Protein AF-A0A8U0S088-F1 (afdb_monomer_lite)

pLDDT: mean 71.92, std 20.18, range [40.28, 97.88]

Radius of gyration: 32.75 Å; chains: 1; bounding box: 121×55×63 Å

Secondary structure (DSSP, 8-state):
------PPP---------PPPP---PPPPPP--PPPP--PPPPPP----------------------PPPEEEEEEEESSSGGG-EEEEPPTT--EEEEEEEEETTTEEEEEEEEESS---EEEEETTEEEEEEEE-STTTT--SSTT----TTTHHHHHHHHHHHHT-----

Foldseek 3Di:
DDDDDDDDDDDPPPDDPPDPDDPPPDDPPDPPPDDDDDDDDDDDDDDPDPDDDDDDDDDDPPPPPPVFAAKEFFDWFDQDLVVRRHIDGDDPLFQKKKWKWKQFQNPGITIGIDTHNDADWDWDDDPGIIMTMDMDGHHHPPRDDDPPPPPCPVVVVVVVVVVVVVVPDDPDD

Sequence (173 aa):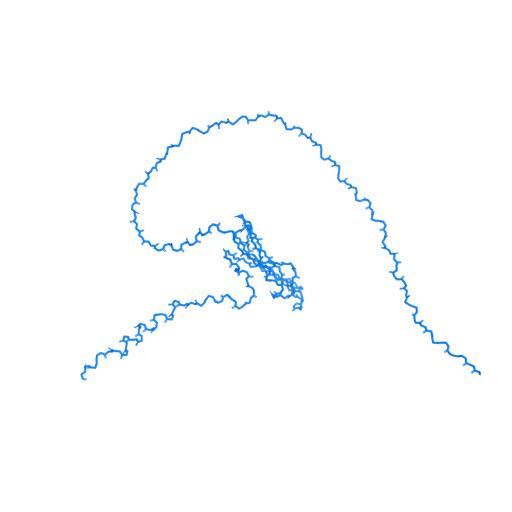
MSWASSSRPAFPDLSSEHGPASPVSAPPPRPHTGAPSGCAVPQPADLHLKARPEAAEPLTQILEASGSALRCYSCKAQASNHDCQHVQNCTSSETYCWTERIRVVDIVTRISKGCMSHCVDDAQNYYVGKKNITCCSTDLCNASGAHALRPAAVTLALLTTLGGLLLWGPSRL

Structure (mmCIF, N/CA/C/O backbone):
data_AF-A0A8U0S088-F1
#
_entry.id   AF-A0A8U0S088-F1
#
loop_
_atom_site.group_PDB
_atom_site.id
_atom_site.type_symbol
_atom_site.label_atom_id
_atom_site.label_alt_id
_atom_site.label_comp_id
_atom_site.label_asym_id
_atom_site.label_entity_id
_atom_site.label_seq_id
_atom_site.pdbx_PDB_ins_code
_atom_site.Cartn_x
_atom_site.Cartn_y
_atom_site.Cartn_z
_atom_site.occupancy
_atom_site.B_iso_or_equiv
_atom_site.auth_seq_id
_atom_site.auth_comp_id
_atom_site.auth_asym_id
_atom_site.auth_atom_id
_atom_site.pdbx_PDB_model_num
ATOM 1 N N . MET A 1 1 ? 67.910 -26.780 -18.275 1.00 40.28 1 MET A N 1
ATOM 2 C CA . MET A 1 1 ? 67.814 -25.379 -18.729 1.00 40.28 1 MET A CA 1
ATOM 3 C C . MET A 1 1 ? 66.371 -24.937 -18.544 1.00 40.28 1 MET A C 1
ATOM 5 O O . MET A 1 1 ? 65.491 -25.737 -18.820 1.00 40.28 1 MET A O 1
ATOM 9 N N . SER A 1 2 ? 66.178 -23.705 -18.078 1.00 43.75 2 SER A N 1
ATOM 10 C CA . SER A 1 2 ? 64.932 -22.921 -18.054 1.00 43.75 2 SER A CA 1
ATOM 11 C C . SER A 1 2 ? 63.786 -23.331 -17.122 1.00 43.75 2 SER A C 1
ATOM 13 O O . SER A 1 2 ? 63.014 -24.251 -17.368 1.00 43.75 2 SER A O 1
ATOM 15 N N . TRP A 1 3 ? 63.675 -22.524 -16.065 1.00 42.97 3 TRP A N 1
ATOM 16 C CA . TRP A 1 3 ? 62.498 -22.292 -15.239 1.00 42.97 3 TRP A CA 1
ATOM 17 C C . TRP A 1 3 ? 61.342 -21.697 -16.053 1.00 42.97 3 TRP A C 1
ATOM 19 O O . TRP A 1 3 ? 61.571 -20.903 -16.964 1.00 42.97 3 TRP A O 1
ATOM 29 N N . ALA A 1 4 ? 60.111 -21.964 -15.626 1.00 48.72 4 ALA A N 1
ATOM 30 C CA . ALA A 1 4 ? 58.990 -21.059 -15.850 1.00 48.72 4 ALA A CA 1
ATOM 31 C C . ALA A 1 4 ? 58.146 -21.000 -14.570 1.00 48.72 4 ALA A C 1
ATOM 33 O O . ALA A 1 4 ? 57.309 -21.859 -14.303 1.00 48.72 4 ALA A O 1
ATOM 34 N N . SER A 1 5 ? 58.437 -19.990 -13.748 1.00 54.12 5 SER A N 1
ATOM 35 C CA . SER A 1 5 ? 57.616 -19.574 -12.614 1.00 54.12 5 SER A CA 1
ATOM 36 C C . SER A 1 5 ? 56.247 -19.129 -13.121 1.00 54.12 5 SER A C 1
ATOM 38 O O . SER A 1 5 ? 56.148 -18.163 -13.874 1.00 54.12 5 SER A O 1
ATOM 40 N N . SER A 1 6 ? 55.185 -19.814 -12.700 1.00 54.59 6 SER A N 1
ATOM 41 C CA . SER A 1 6 ? 53.817 -19.361 -12.944 1.00 54.59 6 SER A CA 1
ATOM 42 C C . SER A 1 6 ? 53.477 -18.258 -11.943 1.00 54.59 6 SER A C 1
ATOM 44 O O . SER A 1 6 ? 53.187 -18.521 -10.775 1.00 54.59 6 SER A O 1
ATOM 46 N N . SER A 1 7 ? 53.548 -17.014 -12.402 1.00 59.56 7 SER A N 1
ATOM 47 C CA . SER A 1 7 ? 53.169 -15.817 -11.654 1.00 59.56 7 SER A CA 1
ATOM 48 C C . SER A 1 7 ? 51.684 -15.867 -11.286 1.00 59.56 7 SER A C 1
ATOM 50 O O . SER A 1 7 ? 50.821 -15.912 -12.161 1.00 59.56 7 SER A O 1
ATOM 52 N N . ARG A 1 8 ? 51.369 -15.863 -9.987 1.00 60.66 8 ARG A N 1
ATOM 53 C CA . ARG A 1 8 ? 50.004 -15.606 -9.504 1.00 60.66 8 ARG A CA 1
ATOM 54 C C . ARG A 1 8 ? 49.665 -14.132 -9.770 1.00 60.66 8 ARG A C 1
ATOM 56 O O . ARG A 1 8 ? 50.531 -13.290 -9.533 1.00 60.66 8 ARG A O 1
ATOM 63 N N . PRO A 1 9 ? 48.447 -13.786 -10.215 1.00 47.56 9 PRO A N 1
ATOM 64 C CA . PRO A 1 9 ? 48.027 -12.394 -10.240 1.00 47.56 9 PRO A CA 1
ATOM 65 C C . PRO A 1 9 ? 47.915 -11.886 -8.798 1.00 47.56 9 PRO A C 1
ATOM 67 O O . PRO A 1 9 ? 47.217 -12.472 -7.969 1.00 47.56 9 PRO A O 1
ATOM 70 N N . ALA A 1 10 ? 48.646 -10.815 -8.497 1.00 55.53 10 ALA A N 1
ATOM 71 C CA . ALA A 1 10 ? 48.488 -10.063 -7.265 1.00 55.53 10 ALA A CA 1
ATOM 72 C C . ALA A 1 10 ? 47.150 -9.315 -7.334 1.00 55.53 10 ALA A C 1
ATOM 74 O O . ALA A 1 10 ? 46.978 -8.412 -8.153 1.00 55.53 10 ALA A O 1
ATOM 75 N N . PHE A 1 11 ? 46.192 -9.715 -6.503 1.00 49.25 11 PHE A N 1
ATOM 76 C CA . PHE A 1 11 ? 45.038 -8.878 -6.201 1.00 49.25 11 PHE A CA 1
ATOM 77 C C . PHE A 1 11 ? 45.528 -7.717 -5.326 1.00 49.25 11 PHE A C 1
ATOM 79 O O . PHE A 1 11 ? 46.246 -7.978 -4.359 1.00 49.25 11 PHE A O 1
ATOM 86 N N . PRO A 1 12 ? 45.194 -6.453 -5.632 1.00 49.81 12 PRO A N 1
ATOM 87 C CA . PRO A 1 12 ? 45.422 -5.383 -4.680 1.00 49.81 12 PRO A CA 1
ATOM 88 C C . PRO A 1 12 ? 44.531 -5.629 -3.459 1.00 49.81 12 PRO A C 1
ATOM 90 O O . PRO A 1 12 ? 43.316 -5.790 -3.576 1.00 49.81 12 PRO A O 1
ATOM 93 N N . ASP A 1 13 ? 45.173 -5.697 -2.298 1.00 50.25 13 ASP A N 1
ATOM 94 C CA . ASP A 1 13 ? 44.552 -5.720 -0.980 1.00 50.25 13 ASP A CA 1
ATOM 95 C C . ASP A 1 13 ? 43.689 -4.456 -0.829 1.00 50.25 13 ASP A C 1
ATOM 97 O O . ASP A 1 13 ? 44.207 -3.360 -0.618 1.00 50.25 13 ASP A O 1
ATOM 101 N N . LEU A 1 14 ? 42.365 -4.574 -0.972 1.00 52.81 14 LEU A N 1
ATOM 102 C CA . LEU A 1 14 ? 41.434 -3.499 -0.614 1.00 52.81 14 LEU A CA 1
ATOM 103 C C . LEU A 1 14 ? 41.115 -3.605 0.881 1.00 52.81 14 LEU A C 1
ATOM 105 O O . LEU A 1 14 ? 39.974 -3.806 1.293 1.00 52.81 14 LEU A O 1
ATOM 109 N N . SER A 1 15 ? 42.167 -3.513 1.686 1.00 48.75 15 SER A N 1
ATOM 110 C CA . SER A 1 15 ? 42.076 -3.353 3.127 1.00 48.75 15 SER A CA 1
ATOM 111 C C . SER A 1 15 ? 42.232 -1.872 3.459 1.00 48.75 15 SER A C 1
ATOM 113 O O . SER A 1 15 ? 43.238 -1.256 3.126 1.00 48.75 15 SER A O 1
ATOM 115 N N . SER A 1 16 ? 41.254 -1.348 4.201 1.00 53.34 16 SER A N 1
ATOM 116 C CA . SER A 1 16 ? 41.374 -0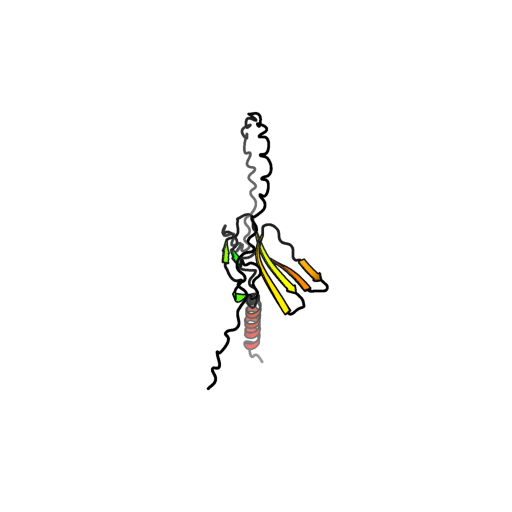.152 5.040 1.00 53.34 16 SER A CA 1
ATOM 117 C C . SER A 1 16 ? 41.259 1.224 4.370 1.00 53.34 16 SER A C 1
ATOM 119 O O . SER A 1 16 ? 42.236 1.947 4.261 1.00 53.34 16 SER A O 1
ATOM 121 N N . GLU A 1 17 ? 40.021 1.650 4.105 1.00 49.53 17 GLU A N 1
ATOM 122 C CA . GLU A 1 17 ? 39.617 3.061 4.253 1.00 49.53 17 GLU A CA 1
ATOM 123 C C . GLU A 1 17 ? 38.334 3.127 5.106 1.00 49.53 17 GLU A C 1
ATOM 125 O O . GLU A 1 17 ? 37.285 3.610 4.689 1.00 49.53 17 GLU A O 1
ATOM 130 N N . HIS A 1 18 ? 38.393 2.588 6.329 1.00 53.72 18 HIS A N 1
ATOM 131 C CA . HIS A 1 18 ? 37.527 3.075 7.406 1.00 53.72 18 HIS A CA 1
ATOM 132 C C . HIS A 1 18 ? 38.247 4.266 8.037 1.00 53.72 18 HIS A C 1
ATOM 134 O O . HIS A 1 18 ? 38.957 4.126 9.032 1.00 53.72 18 HIS A O 1
ATOM 140 N N . GLY A 1 19 ? 38.097 5.439 7.420 1.00 54.75 19 GLY A N 1
ATOM 141 C CA . GLY A 1 19 ? 38.454 6.691 8.076 1.00 54.75 19 GLY A CA 1
ATOM 142 C C . GLY A 1 19 ? 37.707 6.805 9.413 1.00 54.75 19 GLY A C 1
ATOM 143 O O . GLY A 1 19 ? 36.593 6.281 9.538 1.00 54.75 19 GLY A O 1
ATOM 144 N N . PRO A 1 20 ? 38.288 7.450 10.438 1.00 59.69 20 PRO A N 1
ATOM 145 C CA . PRO A 1 20 ? 37.581 7.661 11.689 1.00 59.69 20 PRO A CA 1
ATOM 146 C C . PRO A 1 20 ? 36.303 8.446 11.389 1.00 59.69 20 PRO A C 1
ATOM 148 O O . PRO A 1 20 ? 36.349 9.509 10.766 1.00 59.69 20 PRO A O 1
ATOM 151 N N . ALA A 1 21 ? 35.158 7.910 11.816 1.00 57.47 21 ALA A N 1
ATOM 152 C CA . ALA A 1 21 ? 33.913 8.656 11.816 1.00 57.47 21 ALA A CA 1
ATOM 153 C C . ALA A 1 21 ? 34.178 9.993 12.516 1.00 57.47 21 ALA A C 1
ATOM 155 O O . ALA A 1 21 ? 34.611 10.018 13.671 1.00 57.47 21 ALA A O 1
ATOM 156 N N . SER A 1 22 ? 33.972 11.105 11.805 1.00 61.94 22 SER A N 1
ATOM 157 C CA . SER A 1 22 ? 33.979 12.418 12.440 1.00 61.94 22 SER A CA 1
ATOM 158 C C . SER A 1 22 ? 33.037 12.368 13.643 1.00 61.94 22 SER A C 1
ATOM 160 O O . SER A 1 22 ? 31.949 11.794 13.521 1.00 61.94 22 SER A O 1
ATOM 162 N N . PRO A 1 23 ? 33.411 12.935 14.802 1.00 58.47 23 PRO A N 1
ATOM 163 C CA . PRO A 1 23 ? 32.483 13.020 15.910 1.00 58.47 23 PRO A CA 1
ATOM 164 C C . PRO A 1 23 ? 31.312 13.878 15.438 1.00 58.47 23 PRO A C 1
ATOM 166 O O . PRO A 1 23 ? 31.448 15.081 15.220 1.00 58.47 23 PRO A O 1
ATOM 169 N N . VAL A 1 24 ? 30.160 13.245 15.224 1.00 62.59 24 VAL A N 1
ATOM 170 C CA . VAL A 1 24 ? 28.896 13.962 15.118 1.00 62.59 24 VAL A CA 1
ATOM 171 C C . VAL A 1 24 ? 28.727 14.634 16.470 1.00 62.59 24 VAL A C 1
ATOM 173 O O . VAL A 1 24 ? 28.452 13.965 17.466 1.00 62.59 24 VAL A O 1
ATOM 176 N N . SER A 1 25 ? 28.982 15.941 16.523 1.00 62.41 25 SER A N 1
ATOM 177 C CA . SER A 1 25 ? 28.702 16.754 17.698 1.00 62.41 25 SER A CA 1
ATOM 178 C C . SER A 1 25 ? 27.269 16.473 18.125 1.00 62.41 25 SER A C 1
ATOM 180 O O . SER A 1 25 ? 26.327 16.738 17.374 1.00 62.41 25 SER A O 1
ATOM 182 N N . ALA A 1 26 ? 27.106 15.888 19.311 1.00 65.12 26 ALA A N 1
ATOM 183 C CA . ALA A 1 26 ? 25.793 15.720 19.900 1.00 65.12 26 ALA A CA 1
ATOM 184 C C . ALA A 1 26 ? 25.124 17.105 19.981 1.00 65.12 26 ALA A C 1
ATOM 186 O O . ALA A 1 26 ? 25.790 18.078 20.355 1.00 65.12 26 ALA A O 1
ATOM 187 N N . PRO A 1 27 ? 23.834 17.235 19.625 1.00 70.44 27 PRO A N 1
ATOM 188 C CA . PRO A 1 27 ? 23.117 18.474 19.878 1.00 70.44 27 PRO A CA 1
ATOM 189 C C . PRO A 1 27 ? 23.178 18.786 21.385 1.00 70.44 27 PRO A C 1
ATOM 191 O O . PRO A 1 27 ? 23.113 17.855 22.196 1.00 70.44 27 PRO A O 1
ATOM 194 N N . PRO A 1 28 ? 23.318 20.065 21.783 1.00 72.19 28 PRO A N 1
ATOM 195 C CA . PRO A 1 28 ? 23.368 20.430 23.192 1.00 72.19 28 PRO A CA 1
ATOM 196 C C . PRO A 1 28 ? 22.107 19.931 23.916 1.00 72.19 28 PRO A C 1
ATOM 198 O O . PRO A 1 28 ? 21.022 19.922 23.317 1.00 72.19 28 PRO A O 1
ATOM 201 N N . PRO A 1 29 ? 22.210 19.524 25.195 1.00 68.31 29 PRO A N 1
ATOM 202 C CA . PRO A 1 29 ? 21.037 19.168 25.974 1.00 68.31 29 PRO A CA 1
ATOM 203 C C . PRO A 1 29 ? 20.084 20.365 26.007 1.00 68.31 29 PRO A C 1
ATOM 205 O O . PRO A 1 29 ? 20.483 21.497 26.289 1.00 68.31 29 PRO A O 1
ATOM 208 N N . ARG A 1 30 ? 18.814 20.111 25.677 1.00 66.88 30 ARG A N 1
ATOM 209 C CA . ARG A 1 30 ? 17.755 21.114 25.792 1.00 66.88 30 ARG A CA 1
ATOM 210 C C . ARG A 1 30 ? 17.719 21.619 27.241 1.00 66.88 30 ARG A C 1
ATOM 212 O O . ARG A 1 30 ? 17.709 20.785 28.147 1.00 66.88 30 ARG A O 1
ATOM 219 N N . PRO A 1 31 ? 17.668 22.939 27.482 1.00 63.47 31 PRO A N 1
ATOM 220 C CA . PRO A 1 31 ? 17.445 23.441 28.826 1.00 63.47 31 PRO A CA 1
ATOM 221 C C . PRO A 1 31 ? 16.100 22.913 29.334 1.00 63.47 31 PRO A C 1
ATOM 223 O O . PRO A 1 31 ? 15.065 23.091 28.692 1.00 63.47 31 PRO A O 1
ATOM 226 N N . HIS A 1 32 ? 16.133 22.233 30.480 1.00 58.12 32 HIS A N 1
ATOM 227 C CA . HIS A 1 32 ? 14.940 21.851 31.221 1.00 58.12 32 HIS A CA 1
ATOM 228 C C . HIS A 1 32 ? 14.350 23.115 31.846 1.00 58.12 32 HIS A C 1
ATOM 230 O O . HIS A 1 32 ? 14.689 23.494 32.965 1.00 58.12 32 HIS A O 1
ATOM 236 N N . THR A 1 33 ? 13.482 23.801 31.110 1.00 59.09 33 THR A N 1
ATOM 237 C CA . THR A 1 33 ? 12.561 24.764 31.706 1.00 59.09 33 THR A CA 1
ATOM 238 C C . THR A 1 33 ? 11.582 23.984 32.575 1.00 59.09 33 THR A C 1
ATOM 240 O O . THR A 1 33 ? 10.756 23.217 32.081 1.00 59.09 33 THR A O 1
ATOM 243 N N . GLY A 1 34 ? 11.735 24.137 33.891 1.00 50.72 34 GLY A N 1
ATOM 244 C CA . GLY A 1 34 ? 10.824 23.583 34.881 1.00 50.72 34 GLY A CA 1
ATOM 245 C C . GLY A 1 34 ? 9.392 24.032 34.604 1.00 50.72 34 GLY A C 1
ATOM 246 O O . GLY A 1 34 ? 9.122 25.221 34.438 1.00 50.72 34 GLY A O 1
ATOM 247 N N . ALA A 1 35 ? 8.480 23.065 34.537 1.00 54.97 35 ALA A N 1
ATOM 248 C CA . ALA A 1 35 ? 7.054 23.332 34.520 1.00 54.97 35 ALA A CA 1
ATOM 249 C C . ALA A 1 35 ? 6.608 23.732 35.940 1.00 54.97 35 ALA A C 1
ATOM 251 O O . ALA A 1 35 ? 6.950 23.026 36.894 1.00 54.97 35 ALA A O 1
ATOM 252 N N . PRO A 1 36 ? 5.862 24.835 36.113 1.00 60.06 36 PRO A N 1
ATOM 253 C CA . PRO A 1 36 ? 5.258 25.155 37.393 1.00 60.06 36 PRO A CA 1
ATOM 254 C C . PRO A 1 36 ? 4.155 24.146 37.729 1.00 60.06 36 PRO A C 1
ATOM 256 O O . PRO A 1 36 ? 3.316 23.789 36.901 1.00 60.06 36 PRO A O 1
ATOM 259 N N . SER A 1 37 ? 4.189 23.691 38.976 1.00 58.53 37 SER A N 1
ATOM 260 C CA . SER A 1 37 ? 3.199 22.836 39.612 1.00 58.53 37 SER A CA 1
ATOM 261 C C . SER A 1 37 ? 1.789 23.429 39.546 1.00 58.53 37 SER A C 1
ATOM 263 O O . SER A 1 37 ? 1.574 24.570 39.942 1.00 58.53 37 SER A O 1
ATOM 265 N N . GLY A 1 38 ? 0.820 22.588 39.179 1.00 53.09 38 GLY A N 1
ATOM 266 C CA . GLY A 1 38 ? -0.553 22.692 39.671 1.00 53.09 38 GLY A CA 1
ATOM 267 C C . GLY A 1 38 ? -1.557 23.390 38.754 1.00 53.09 38 GLY A C 1
ATOM 268 O O . GLY A 1 38 ? -1.798 24.587 38.865 1.00 53.09 38 GLY A O 1
ATOM 269 N N . CYS A 1 39 ? -2.290 22.598 37.974 1.00 49.09 39 CYS A N 1
ATOM 270 C CA . CYS A 1 39 ? -3.709 22.866 37.755 1.00 49.09 39 CYS A CA 1
ATOM 271 C C . CYS A 1 39 ? -4.482 21.698 38.365 1.00 49.09 39 CYS A C 1
ATOM 273 O O . CYS A 1 39 ? -4.429 20.571 37.875 1.00 49.09 39 CYS A O 1
ATOM 275 N N . ALA A 1 40 ? -5.118 21.970 39.502 1.00 53.59 40 ALA A N 1
ATOM 276 C CA . ALA A 1 40 ? -6.019 21.050 40.166 1.00 53.59 40 ALA A CA 1
ATOM 277 C C . ALA A 1 40 ? -7.232 20.757 39.270 1.00 53.59 40 ALA A C 1
ATOM 279 O O . ALA A 1 40 ? -7.753 21.640 38.590 1.00 53.59 40 ALA A O 1
ATOM 280 N N . VAL A 1 41 ? -7.651 19.496 39.296 1.00 52.16 41 VAL A N 1
ATOM 281 C CA . VAL A 1 41 ? -8.795 18.921 38.584 1.00 52.16 41 VAL A CA 1
ATOM 282 C C . VAL A 1 41 ? -10.107 19.382 39.232 1.00 52.16 41 VAL A C 1
ATOM 284 O O . VAL A 1 41 ? -10.293 19.134 40.424 1.00 52.16 41 VAL A O 1
ATOM 287 N N . PRO A 1 42 ? -11.059 19.963 38.483 1.00 58.53 42 PRO A N 1
ATOM 288 C CA . PRO A 1 42 ? -12.459 19.995 38.893 1.00 58.53 42 PRO A CA 1
ATOM 289 C C . PRO A 1 42 ? -13.135 18.651 38.576 1.00 58.53 42 PRO A C 1
ATOM 291 O O . PRO A 1 42 ? -13.045 18.147 37.456 1.00 58.53 42 PRO A O 1
ATOM 294 N N . GLN A 1 43 ? -13.803 18.065 39.573 1.00 51.97 43 GLN A N 1
ATOM 295 C CA . GLN A 1 43 ? -14.628 16.858 39.438 1.00 51.97 43 GLN A CA 1
ATOM 296 C C . GLN A 1 43 ? -15.815 17.071 38.474 1.00 51.97 43 GLN A C 1
ATOM 298 O O . GLN A 1 43 ? -16.392 18.160 38.456 1.00 51.97 43 GLN A O 1
ATOM 303 N N . PRO A 1 44 ? -16.236 16.034 37.724 1.00 52.81 44 PRO A N 1
ATOM 304 C CA . PRO A 1 44 ? -17.448 16.085 36.916 1.00 52.81 44 PRO A CA 1
ATOM 305 C C . PRO A 1 44 ? -18.690 15.973 37.811 1.00 52.81 44 PRO A C 1
ATOM 307 O O . PRO A 1 44 ? -18.854 14.994 38.539 1.00 52.81 44 PRO A O 1
ATOM 310 N N . ALA A 1 45 ? -19.564 16.976 37.746 1.00 56.75 45 ALA A N 1
ATOM 311 C CA . ALA A 1 45 ? -20.895 16.918 38.331 1.00 56.75 45 ALA A CA 1
ATOM 312 C C . ALA A 1 45 ? -21.905 16.394 37.296 1.00 56.75 45 ALA A C 1
ATOM 314 O O . ALA A 1 45 ? -22.001 16.913 36.188 1.00 56.75 45 ALA A O 1
ATOM 315 N N . ASP A 1 46 ? -22.630 15.368 37.729 1.00 49.28 46 ASP A N 1
ATOM 316 C CA . ASP A 1 46 ? -23.954 14.910 37.312 1.00 49.28 46 ASP A CA 1
ATOM 317 C C . ASP A 1 46 ? -24.245 14.555 35.842 1.00 49.28 46 ASP A C 1
ATOM 319 O O . ASP A 1 46 ? -24.526 15.364 34.958 1.00 49.28 46 ASP A O 1
ATOM 323 N N . LEU A 1 47 ? -24.295 13.241 35.653 1.00 45.94 47 LEU A N 1
ATOM 324 C CA . LEU A 1 47 ? -24.844 12.505 34.534 1.00 45.94 47 LEU A CA 1
ATOM 325 C C . LEU A 1 47 ? -26.385 12.631 34.538 1.00 45.94 47 LEU A C 1
ATOM 327 O O . LEU A 1 47 ? -27.050 11.913 35.280 1.00 45.94 47 LEU A O 1
ATOM 331 N N . HIS A 1 48 ? -26.988 13.466 33.683 1.00 51.31 48 HIS A N 1
ATOM 332 C CA . HIS A 1 48 ? -28.425 13.337 33.393 1.00 51.31 48 HIS A CA 1
ATOM 333 C C . HIS A 1 48 ? -28.644 12.555 32.097 1.00 51.31 48 HIS A C 1
ATOM 335 O O . HIS A 1 48 ? -28.680 13.088 30.987 1.00 51.31 48 HIS A O 1
ATOM 341 N N . LEU A 1 49 ? -28.767 11.243 32.276 1.00 45.88 49 LEU A N 1
ATOM 342 C CA . LEU A 1 49 ? -29.119 10.260 31.265 1.00 45.88 49 LEU A CA 1
ATOM 343 C C . LEU A 1 49 ? -30.552 10.521 30.764 1.00 45.88 49 LEU A C 1
ATOM 345 O O . LEU A 1 49 ? -31.528 10.123 31.399 1.00 45.88 49 LEU A O 1
ATOM 349 N N . LYS A 1 50 ? -30.707 11.181 29.610 1.00 51.41 50 LYS A N 1
ATOM 350 C CA . LYS A 1 50 ? -31.996 11.220 28.905 1.00 51.41 50 LYS A CA 1
ATOM 351 C C . LYS A 1 50 ? -32.166 9.902 28.143 1.00 51.41 50 LYS A C 1
ATOM 353 O O . LYS A 1 50 ? -31.692 9.759 27.020 1.00 51.41 50 LYS A O 1
ATOM 358 N N . ALA A 1 51 ? -32.830 8.932 28.767 1.00 43.94 51 ALA A N 1
ATOM 359 C CA . ALA A 1 51 ? -33.319 7.742 28.080 1.00 43.94 51 ALA A CA 1
ATOM 360 C C . ALA A 1 51 ? -34.341 8.153 27.004 1.00 43.94 51 ALA A C 1
ATOM 362 O O . ALA A 1 51 ? -35.297 8.876 27.294 1.00 43.94 51 ALA A O 1
ATOM 363 N N . ARG A 1 52 ? -34.140 7.699 25.764 1.00 44.69 52 ARG A N 1
ATOM 364 C CA . ARG A 1 52 ? -35.130 7.777 24.685 1.00 44.69 52 ARG A CA 1
ATOM 365 C C . ARG A 1 52 ? -35.631 6.354 24.425 1.00 44.69 52 ARG A C 1
ATOM 367 O O . ARG A 1 52 ? -34.817 5.527 24.021 1.00 44.69 52 ARG A O 1
ATOM 374 N N . PRO A 1 53 ? -36.910 6.036 24.671 1.00 56.31 53 PRO A N 1
ATOM 375 C CA . PRO A 1 53 ? -37.497 4.816 24.155 1.00 56.31 53 PRO A CA 1
ATOM 376 C C . PRO A 1 53 ? -38.013 5.119 22.749 1.00 56.31 53 PRO A C 1
ATOM 378 O O . PRO A 1 53 ? -38.812 6.032 22.588 1.00 56.31 53 PRO A O 1
ATOM 381 N N . GLU A 1 54 ? -37.561 4.391 21.735 1.00 43.06 54 GLU A N 1
ATOM 382 C CA . GLU A 1 54 ? -38.390 4.168 20.550 1.00 43.06 54 GLU A CA 1
ATOM 383 C C . GLU A 1 54 ? -37.860 2.961 19.769 1.00 43.06 54 GLU A C 1
ATOM 385 O O . GLU A 1 54 ? -36.738 2.972 19.272 1.00 43.06 54 GLU A O 1
ATOM 390 N N . ALA A 1 55 ? -38.719 1.945 19.717 1.00 43.91 55 ALA A N 1
ATOM 391 C CA . ALA A 1 55 ? -38.880 0.951 18.664 1.00 43.91 55 ALA A CA 1
ATOM 392 C C . ALA A 1 55 ? -37.668 0.101 18.242 1.00 43.91 55 ALA A C 1
ATOM 394 O O . ALA A 1 55 ? -36.796 0.494 17.471 1.00 43.91 55 ALA A O 1
ATOM 395 N N . ALA A 1 56 ? -37.725 -1.161 18.668 1.00 56.78 56 ALA A N 1
ATOM 396 C CA . ALA A 1 56 ? -37.133 -2.263 17.937 1.00 56.78 56 ALA A CA 1
ATOM 397 C C . ALA A 1 56 ? -37.787 -2.386 16.550 1.00 56.78 56 ALA A C 1
ATOM 399 O O . ALA A 1 56 ? -38.993 -2.604 16.470 1.00 56.78 56 ALA A O 1
ATOM 400 N N . GLU A 1 57 ? -36.981 -2.353 15.490 1.00 53.31 57 GLU A N 1
ATOM 401 C CA . GLU A 1 57 ? -37.269 -3.058 14.240 1.00 53.31 57 GLU A CA 1
ATOM 402 C C . GLU A 1 57 ? -35.995 -3.775 13.753 1.00 53.31 57 GLU A C 1
ATOM 404 O O . GLU A 1 57 ? -34.892 -3.239 13.911 1.00 53.31 57 GLU A O 1
ATOM 409 N N . PRO A 1 58 ? -36.100 -5.011 13.228 1.00 59.28 58 PRO A N 1
ATOM 410 C CA . PRO A 1 58 ? -34.956 -5.882 13.016 1.00 59.28 58 PRO A CA 1
ATOM 411 C C . PRO A 1 58 ? -34.521 -5.848 11.551 1.00 59.28 58 PRO A C 1
ATOM 413 O O . PRO A 1 58 ? -35.252 -6.301 10.679 1.00 59.28 58 PRO A O 1
ATOM 416 N N . LEU A 1 59 ? -33.299 -5.402 11.266 1.00 50.28 59 LEU A N 1
ATOM 417 C CA . LEU A 1 59 ? -32.648 -5.692 9.988 1.00 50.28 59 LEU A CA 1
ATOM 418 C C . LEU A 1 59 ? -31.215 -6.134 10.259 1.00 50.28 59 LEU A C 1
ATOM 420 O O . LEU A 1 59 ? -30.318 -5.320 10.434 1.00 50.28 59 LEU A O 1
ATOM 424 N N . THR A 1 60 ? -31.054 -7.457 10.357 1.00 54.19 60 THR A N 1
ATOM 425 C CA . THR A 1 60 ? -29.830 -8.226 10.069 1.00 54.19 60 THR A CA 1
ATOM 426 C C . THR A 1 60 ? -28.531 -7.418 10.069 1.00 54.19 60 THR A C 1
ATOM 428 O O . THR A 1 60 ? -27.947 -7.144 9.021 1.00 54.19 60 THR A O 1
ATOM 431 N N . GLN A 1 61 ? -28.048 -7.077 11.260 1.00 51.47 61 GLN A N 1
ATOM 432 C CA . GLN A 1 61 ? -26.717 -6.527 11.437 1.00 51.47 61 GLN A CA 1
ATOM 433 C C . GLN A 1 61 ? -25.752 -7.698 11.669 1.00 51.47 61 GLN A C 1
ATOM 435 O O . GLN A 1 61 ? -25.464 -8.047 12.809 1.00 51.47 61 GLN A O 1
ATOM 440 N N . ILE A 1 62 ? -25.213 -8.301 10.604 1.00 58.38 62 ILE A N 1
ATOM 441 C CA . ILE A 1 62 ? -23.897 -8.950 10.733 1.00 58.38 62 ILE A CA 1
ATOM 442 C C . ILE A 1 62 ? -22.861 -7.833 10.595 1.00 58.38 62 ILE A C 1
ATOM 444 O O . ILE A 1 62 ? -22.165 -7.711 9.592 1.00 58.38 62 ILE A O 1
ATOM 448 N N . LEU A 1 63 ? -22.822 -6.944 11.587 1.00 55.25 63 LEU A N 1
ATOM 449 C CA . LEU A 1 63 ? -21.622 -6.169 11.845 1.00 55.25 63 LEU A CA 1
ATOM 450 C C . LEU A 1 63 ? -20.824 -7.040 12.799 1.00 55.25 63 LEU A C 1
ATOM 452 O O . LEU A 1 63 ? -21.024 -6.984 14.011 1.00 55.25 63 LEU A O 1
ATOM 456 N N . GLU A 1 64 ? -19.953 -7.879 12.248 1.00 52.75 64 GLU A N 1
ATOM 457 C CA . GLU A 1 64 ? -18.840 -8.397 13.033 1.00 52.75 64 GLU A CA 1
ATOM 458 C C . GLU A 1 64 ? -17.930 -7.213 13.369 1.00 52.75 64 GLU A C 1
ATOM 460 O O . GLU A 1 64 ? -16.910 -6.967 12.737 1.00 52.75 64 GLU A O 1
ATOM 465 N N . ALA A 1 65 ? -18.337 -6.425 14.360 1.00 54.91 65 ALA A N 1
ATOM 466 C CA . ALA A 1 65 ? -17.443 -5.554 15.092 1.00 54.91 65 ALA A CA 1
ATOM 467 C C . ALA A 1 65 ? -16.796 -6.399 16.191 1.00 54.91 65 ALA A C 1
ATOM 469 O O . ALA A 1 65 ? -16.980 -6.167 17.386 1.00 54.91 65 ALA A O 1
ATOM 470 N N . SER A 1 66 ? -16.055 -7.428 15.785 1.00 48.22 66 SER A N 1
ATOM 471 C CA . SER A 1 66 ? -15.057 -8.015 16.661 1.00 48.22 66 SER A CA 1
ATOM 472 C C . SER A 1 66 ? -14.022 -6.923 16.896 1.00 48.22 66 SER A C 1
ATOM 474 O O . SER A 1 66 ? -13.411 -6.438 15.948 1.00 48.22 66 SER A O 1
ATOM 476 N N . GLY A 1 67 ? -13.855 -6.497 18.151 1.00 58.59 67 GLY A N 1
ATOM 477 C CA . GLY A 1 67 ? -12.833 -5.537 18.591 1.00 58.59 67 GLY A CA 1
ATOM 478 C C . GLY A 1 67 ? -11.407 -6.088 18.471 1.00 58.59 67 GLY A C 1
ATOM 479 O O . GLY A 1 67 ? -10.605 -5.963 19.393 1.00 58.59 67 GLY A O 1
ATOM 480 N N . SER A 1 68 ? -11.110 -6.763 17.366 1.00 69.06 68 SER A N 1
ATOM 481 C CA . SER A 1 68 ? -9.800 -7.263 16.996 1.00 69.06 68 SER A CA 1
ATOM 482 C C . SER A 1 68 ? -9.075 -6.188 16.200 1.00 69.06 68 SER A C 1
ATOM 484 O O . SER A 1 68 ? -9.656 -5.518 15.350 1.00 69.06 68 SER A O 1
ATOM 486 N N . ALA A 1 69 ? -7.794 -6.001 16.507 1.00 85.31 69 ALA A N 1
ATOM 487 C CA . ALA A 1 69 ? -6.959 -5.088 15.751 1.00 85.31 69 ALA A CA 1
ATOM 488 C C . ALA A 1 69 ? -6.796 -5.599 14.311 1.00 85.31 69 ALA A C 1
ATOM 490 O O . ALA A 1 69 ? -6.537 -6.787 14.109 1.00 85.31 69 ALA A O 1
ATOM 491 N N . LEU A 1 70 ? -6.944 -4.695 13.337 1.00 95.19 70 LEU A N 1
ATOM 492 C CA . LEU A 1 70 ? -6.806 -4.979 11.909 1.00 95.19 70 LEU A CA 1
ATOM 493 C C . LEU A 1 70 ? -5.480 -5.699 11.629 1.00 95.19 70 LEU A C 1
ATOM 495 O O . LEU A 1 70 ? -4.431 -5.303 12.136 1.00 95.19 70 LEU A O 1
ATOM 499 N N . ARG A 1 71 ? -5.494 -6.740 10.801 1.00 96.75 71 ARG A N 1
ATOM 500 C CA . ARG A 1 71 ? -4.285 -7.424 10.329 1.00 96.75 71 ARG A CA 1
ATOM 501 C C . ARG A 1 71 ? -3.981 -7.033 8.898 1.00 96.75 71 ARG A C 1
ATOM 503 O O . ARG A 1 71 ? -4.851 -7.098 8.040 1.00 96.75 71 ARG A O 1
ATOM 510 N N . CYS A 1 72 ? -2.723 -6.738 8.602 1.00 96.81 72 CYS A N 1
ATOM 511 C CA . CYS A 1 72 ? -2.266 -6.414 7.251 1.00 96.81 72 CYS A CA 1
ATOM 512 C C . CYS A 1 72 ? -1.024 -7.225 6.889 1.00 96.81 72 CYS A C 1
ATOM 514 O O . CYS A 1 72 ? -0.279 -7.676 7.759 1.00 96.81 72 CYS A O 1
ATOM 516 N N . TYR A 1 73 ? -0.752 -7.377 5.595 1.00 97.25 73 TYR A N 1
ATOM 517 C CA . TYR A 1 73 ? 0.588 -7.749 5.155 1.00 97.25 73 TYR A CA 1
ATOM 518 C C . TYR A 1 73 ? 1.548 -6.567 5.307 1.00 97.25 73 TYR A C 1
ATOM 520 O O . TYR A 1 73 ? 1.161 -5.418 5.099 1.00 97.25 73 TYR A O 1
ATOM 528 N N . SER A 1 74 ? 2.803 -6.857 5.634 1.00 96.50 74 SER A N 1
ATOM 529 C CA . SER A 1 74 ? 3.857 -5.884 5.899 1.00 96.50 74 SER A CA 1
ATOM 530 C C . SER A 1 74 ? 5.161 -6.330 5.251 1.00 96.50 74 SER A C 1
ATOM 532 O O . SER A 1 74 ? 5.532 -7.500 5.310 1.00 96.50 74 SER A O 1
ATOM 534 N N . CYS A 1 75 ? 5.846 -5.418 4.572 1.00 97.12 75 CYS A N 1
ATOM 535 C CA . CYS A 1 75 ? 7.175 -5.650 4.012 1.00 97.12 75 CYS A CA 1
ATOM 536 C C . CYS A 1 75 ? 7.785 -4.313 3.573 1.00 97.12 75 CYS A C 1
ATOM 538 O O . CYS A 1 75 ? 7.069 -3.326 3.388 1.00 97.12 75 CYS A O 1
ATOM 540 N N . LYS A 1 76 ? 9.100 -4.282 3.345 1.00 96.62 76 LYS A N 1
ATOM 541 C CA . LYS A 1 76 ? 9.793 -3.099 2.821 1.00 96.62 76 LYS A CA 1
ATOM 542 C C . LYS A 1 76 ? 10.571 -3.452 1.565 1.00 96.62 76 LYS A C 1
ATOM 544 O O . LYS A 1 76 ? 11.422 -4.334 1.610 1.00 96.62 76 LYS A O 1
ATOM 549 N N . ALA A 1 77 ? 10.303 -2.728 0.480 1.00 94.50 77 ALA A N 1
ATOM 550 C CA . ALA A 1 77 ? 11.088 -2.745 -0.752 1.00 94.50 77 ALA A CA 1
ATOM 551 C C . ALA A 1 77 ? 11.388 -4.152 -1.319 1.00 94.50 77 ALA A C 1
ATOM 553 O O . ALA A 1 77 ? 12.470 -4.391 -1.855 1.00 94.50 77 ALA A O 1
ATOM 554 N N . GLN A 1 78 ? 10.426 -5.075 -1.247 1.00 96.00 78 GLN A N 1
ATOM 555 C CA . GLN A 1 78 ? 10.580 -6.422 -1.795 1.00 96.00 78 GLN A CA 1
ATOM 556 C C . GLN A 1 78 ? 10.357 -6.446 -3.308 1.00 96.00 78 GLN A C 1
ATOM 558 O O . GLN A 1 78 ? 9.542 -5.693 -3.845 1.00 96.00 78 GLN A O 1
ATOM 563 N N . ALA A 1 79 ? 11.083 -7.314 -4.013 1.00 91.69 79 ALA A N 1
ATOM 564 C CA . ALA A 1 79 ? 10.946 -7.464 -5.463 1.00 91.69 79 ALA A CA 1
ATOM 565 C C . ALA A 1 79 ? 9.733 -8.327 -5.858 1.00 91.69 79 ALA A C 1
ATOM 567 O O . ALA A 1 79 ? 9.138 -8.113 -6.916 1.00 91.69 79 ALA A O 1
ATOM 568 N N . SER A 1 80 ? 9.354 -9.281 -5.004 1.00 88.19 80 SER A N 1
ATOM 569 C CA . SER A 1 80 ? 8.266 -10.230 -5.242 1.00 88.19 80 SER A CA 1
ATOM 570 C C . SER A 1 80 ? 7.100 -10.013 -4.279 1.00 88.19 80 SER A C 1
ATOM 572 O O . SER A 1 80 ? 7.282 -9.634 -3.124 1.00 88.19 80 SER A O 1
ATOM 574 N N . ASN A 1 81 ? 5.881 -10.306 -4.746 1.00 89.25 81 ASN A N 1
ATOM 575 C CA . ASN A 1 81 ? 4.694 -10.327 -3.885 1.00 89.25 81 ASN A CA 1
ATOM 576 C C . ASN A 1 81 ? 4.736 -11.499 -2.903 1.00 89.25 81 ASN A C 1
ATOM 578 O O . ASN A 1 81 ? 4.163 -11.386 -1.828 1.00 89.25 81 ASN A O 1
ATOM 582 N N . HIS A 1 82 ? 5.390 -12.605 -3.269 1.00 88.44 82 HIS A N 1
ATOM 583 C CA . HIS A 1 82 ? 5.539 -13.777 -2.406 1.00 88.44 82 HIS A CA 1
ATOM 584 C C . HIS A 1 82 ? 6.299 -13.422 -1.123 1.00 88.44 82 HIS A C 1
ATOM 586 O O . HIS A 1 82 ? 5.830 -13.684 -0.021 1.00 88.44 82 HIS A O 1
ATOM 592 N N . ASP A 1 83 ? 7.401 -12.688 -1.270 1.00 90.38 83 ASP A N 1
ATOM 593 C CA . ASP A 1 83 ? 8.260 -12.273 -0.154 1.00 90.38 83 ASP A CA 1
ATOM 594 C C . ASP A 1 83 ? 7.676 -11.079 0.630 1.00 90.38 83 ASP A C 1
ATOM 596 O O . ASP A 1 83 ? 8.273 -10.583 1.585 1.00 90.38 83 ASP A O 1
ATOM 600 N N . CYS A 1 84 ? 6.489 -10.611 0.230 1.00 93.50 84 CYS A N 1
ATOM 601 C CA . CYS A 1 84 ? 5.761 -9.486 0.810 1.00 93.50 84 CYS A CA 1
ATOM 602 C C . CYS A 1 84 ? 4.388 -9.924 1.364 1.00 93.50 84 CYS A C 1
ATOM 604 O O . CYS A 1 84 ? 3.352 -9.290 1.118 1.00 93.50 84 CYS A O 1
ATOM 606 N N . GLN A 1 85 ? 4.391 -11.049 2.086 1.00 93.06 85 GLN A N 1
ATOM 607 C CA . GLN A 1 85 ? 3.223 -11.658 2.740 1.00 93.06 85 GLN A CA 1
ATOM 608 C C . GLN A 1 85 ? 3.426 -11.878 4.248 1.00 93.06 85 GLN A C 1
ATOM 610 O O . GLN A 1 85 ? 2.761 -12.712 4.859 1.00 93.06 85 GLN A O 1
ATOM 615 N N . HIS A 1 86 ? 4.321 -11.123 4.888 1.00 95.62 86 HIS A N 1
ATOM 616 C CA . HIS A 1 86 ? 4.454 -11.189 6.341 1.00 95.62 86 HIS A CA 1
ATOM 617 C C . HIS A 1 86 ? 3.245 -10.526 7.010 1.00 95.62 86 HIS A C 1
ATOM 619 O O . HIS A 1 86 ? 2.960 -9.361 6.752 1.00 95.62 86 HIS A O 1
ATOM 625 N N . VAL A 1 87 ? 2.511 -11.267 7.837 1.00 96.38 87 VAL A N 1
ATOM 626 C CA . VAL A 1 87 ? 1.320 -10.757 8.528 1.00 96.38 87 VAL A CA 1
ATOM 627 C C . VAL A 1 87 ? 1.728 -9.961 9.766 1.00 96.38 87 VAL A C 1
ATOM 629 O O . VAL A 1 87 ? 2.478 -10.457 10.601 1.00 96.38 87 VAL A O 1
ATOM 632 N N . GLN A 1 88 ? 1.173 -8.761 9.913 1.00 95.75 88 GLN A N 1
ATOM 633 C CA . GLN A 1 88 ? 1.347 -7.871 11.057 1.00 95.75 88 GLN A CA 1
ATOM 634 C C . GLN A 1 88 ? -0.023 -7.509 11.652 1.00 95.75 88 GLN A C 1
ATOM 636 O O . GLN A 1 88 ? -0.964 -7.228 10.911 1.00 95.75 88 GLN A O 1
ATOM 641 N N . ASN A 1 89 ? -0.127 -7.496 12.985 1.00 96.88 89 ASN A N 1
ATOM 642 C CA . ASN A 1 89 ? -1.262 -6.881 13.680 1.00 96.88 89 ASN A CA 1
ATOM 643 C C . ASN A 1 89 ? -1.028 -5.368 13.749 1.00 96.88 89 ASN A C 1
ATOM 645 O O . ASN A 1 89 ? 0.022 -4.935 14.233 1.00 96.88 89 ASN A O 1
ATOM 649 N N . CYS A 1 90 ? -1.980 -4.585 13.260 1.00 96.88 90 CYS A N 1
ATOM 650 C CA . CYS A 1 90 ? -1.950 -3.133 13.337 1.00 96.88 90 CYS A CA 1
ATOM 651 C C . CYS A 1 90 ? -2.281 -2.653 14.753 1.00 96.88 90 CYS A C 1
ATOM 653 O O . CYS A 1 90 ? -2.813 -3.392 15.584 1.00 96.88 90 CYS A O 1
ATOM 655 N N . THR A 1 91 ? -1.958 -1.401 15.048 1.00 95.38 91 THR A N 1
ATOM 656 C CA . THR A 1 91 ? -2.414 -0.739 16.276 1.00 95.38 91 THR A CA 1
ATOM 657 C C . THR A 1 91 ? -3.891 -0.349 16.176 1.00 95.38 91 THR A C 1
ATOM 659 O O . THR A 1 91 ? -4.461 -0.297 15.089 1.00 95.38 91 THR A O 1
ATOM 662 N N . SER A 1 92 ? -4.535 -0.033 17.304 1.00 92.25 92 SER A N 1
ATOM 663 C CA . SER A 1 92 ? -5.948 0.384 17.319 1.00 92.25 92 SER A CA 1
ATOM 664 C C . SER A 1 92 ? -6.220 1.691 16.563 1.00 92.25 92 SER A C 1
ATOM 666 O O . SER A 1 92 ? -7.354 1.937 16.161 1.00 92.25 92 SER A O 1
ATOM 668 N N . SER A 1 93 ? -5.199 2.531 16.368 1.00 94.31 93 SER A N 1
ATOM 669 C CA . SER A 1 93 ? -5.284 3.766 15.585 1.00 94.31 93 SER A CA 1
ATOM 670 C C . SER A 1 93 ? -5.010 3.558 14.092 1.00 94.31 93 SER A C 1
ATOM 672 O O . SER A 1 93 ? -5.335 4.431 13.288 1.00 94.31 93 SER A O 1
ATOM 674 N N . GLU A 1 94 ? -4.428 2.424 13.700 1.00 96.69 94 GLU A N 1
ATOM 675 C CA . GLU A 1 94 ? -4.132 2.079 12.311 1.00 96.69 94 GLU A CA 1
ATOM 676 C C . GLU A 1 94 ? -5.285 1.284 11.698 1.00 96.69 94 GLU A C 1
ATOM 678 O O . GLU A 1 94 ? -5.388 0.068 11.838 1.00 96.69 94 GLU A O 1
ATOM 683 N N . THR A 1 95 ? -6.164 1.997 11.000 1.00 95.94 95 THR A N 1
ATOM 684 C CA . THR A 1 95 ? -7.419 1.456 10.456 1.00 95.94 95 THR A CA 1
ATOM 685 C C . THR A 1 95 ? -7.340 1.091 8.972 1.00 95.94 95 THR A C 1
ATOM 687 O O . THR A 1 95 ? -8.333 0.645 8.394 1.00 95.94 95 THR A O 1
ATOM 690 N N . TYR A 1 96 ? -6.164 1.237 8.352 1.00 96.75 96 TYR A N 1
ATOM 691 C CA . TYR A 1 96 ? -5.935 0.927 6.943 1.00 96.75 96 TYR A CA 1
ATOM 692 C C . TYR A 1 96 ? -4.697 0.058 6.739 1.00 96.75 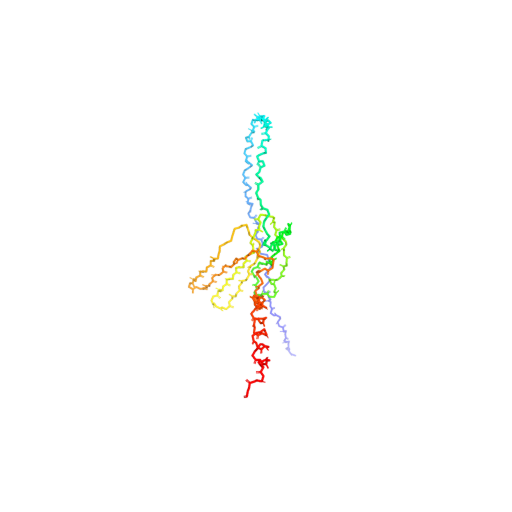96 TYR A C 1
ATOM 694 O O . TYR A 1 96 ? -3.644 0.284 7.336 1.00 96.75 96 TYR A O 1
ATOM 702 N N . CYS A 1 97 ? -4.800 -0.875 5.801 1.00 97.50 97 CYS A N 1
ATOM 703 C CA . CYS A 1 97 ? -3.660 -1.472 5.133 1.00 97.50 97 CYS A CA 1
ATOM 704 C C . CYS A 1 97 ? -3.286 -0.633 3.909 1.00 97.50 97 CYS A C 1
ATOM 706 O O . CYS A 1 97 ? -4.161 -0.200 3.155 1.00 97.50 97 CYS A O 1
ATOM 708 N N . TRP A 1 98 ? -1.989 -0.485 3.653 1.00 97.06 98 TRP A N 1
ATOM 709 C CA . TRP A 1 98 ? -1.482 0.138 2.432 1.00 97.06 98 TRP A CA 1
ATOM 710 C C . TRP A 1 98 ? -0.583 -0.812 1.641 1.00 97.06 98 TRP A C 1
ATOM 712 O O . TRP A 1 98 ? -0.011 -1.771 2.176 1.00 97.06 98 TRP A O 1
ATOM 722 N N . THR A 1 99 ? -0.469 -0.545 0.342 1.00 96.81 99 THR A N 1
ATOM 723 C CA . THR A 1 99 ? 0.529 -1.134 -0.558 1.00 96.81 99 THR A CA 1
ATOM 724 C C . THR A 1 99 ? 1.102 -0.047 -1.446 1.00 96.81 99 THR A C 1
ATOM 726 O O . THR A 1 99 ? 0.356 0.562 -2.204 1.00 96.81 99 THR A O 1
ATOM 729 N N . GLU A 1 100 ? 2.416 0.142 -1.418 1.00 95.88 100 GLU A N 1
ATOM 730 C CA . GLU A 1 100 ? 3.148 0.954 -2.389 1.00 95.88 100 GLU A CA 1
ATOM 731 C C . GLU A 1 100 ? 3.874 0.049 -3.376 1.00 95.88 100 GLU A C 1
ATOM 733 O O . GLU A 1 100 ? 4.530 -0.929 -3.007 1.00 95.88 100 GLU A O 1
ATOM 738 N N . ARG A 1 101 ? 3.792 0.408 -4.650 1.00 94.50 101 ARG A N 1
ATOM 739 C CA . ARG A 1 101 ? 4.540 -0.210 -5.731 1.00 94.50 101 ARG A CA 1
ATOM 740 C C . ARG A 1 101 ? 5.291 0.861 -6.498 1.00 94.50 101 ARG A C 1
ATOM 742 O O . ARG A 1 101 ? 4.674 1.711 -7.133 1.00 94.50 101 ARG A O 1
ATOM 749 N N . ILE A 1 102 ? 6.613 0.759 -6.503 1.00 94.31 102 ILE A N 1
ATOM 750 C CA . ILE A 1 102 ? 7.495 1.604 -7.305 1.00 94.31 102 ILE A CA 1
ATOM 751 C C . ILE A 1 102 ? 8.051 0.757 -8.444 1.00 94.31 102 ILE A C 1
ATOM 753 O O . ILE A 1 102 ? 8.616 -0.312 -8.212 1.00 94.31 102 ILE A O 1
ATOM 757 N N . ARG A 1 103 ? 7.885 1.221 -9.680 1.00 93.56 103 ARG A N 1
ATOM 758 C CA . ARG A 1 103 ? 8.515 0.663 -10.879 1.00 93.56 103 ARG A CA 1
ATOM 759 C C . ARG A 1 103 ? 9.535 1.659 -11.405 1.00 93.56 103 ARG A C 1
ATOM 761 O O . ARG A 1 103 ? 9.179 2.807 -11.631 1.00 93.56 103 ARG A O 1
ATOM 768 N N . VAL A 1 104 ? 10.772 1.231 -11.613 1.00 91.75 104 VAL A N 1
ATOM 769 C CA . VAL A 1 104 ? 11.864 2.052 -12.149 1.00 91.75 104 VAL A CA 1
ATOM 770 C C . VAL A 1 104 ? 12.275 1.483 -13.502 1.00 91.75 104 VAL A C 1
ATOM 772 O O . VAL A 1 104 ? 12.585 0.294 -13.602 1.00 91.75 104 VAL A O 1
ATOM 775 N N . VAL A 1 105 ? 12.232 2.333 -14.533 1.00 88.38 105 VAL A N 1
ATOM 776 C CA . VAL A 1 105 ? 12.572 2.028 -15.938 1.00 88.38 105 VAL A CA 1
ATOM 777 C C . VAL A 1 105 ? 11.848 0.767 -16.453 1.00 88.38 105 VAL A C 1
ATOM 779 O O . VAL A 1 105 ? 12.398 -0.024 -17.203 1.00 88.38 105 VAL A O 1
ATOM 782 N N . ASP A 1 106 ? 10.624 0.527 -15.969 1.00 76.50 106 ASP A N 1
ATOM 783 C CA . ASP A 1 106 ? 9.776 -0.653 -16.236 1.00 76.50 106 ASP A CA 1
ATOM 784 C C . ASP A 1 106 ? 10.393 -2.048 -15.956 1.00 76.50 106 ASP A C 1
ATOM 786 O O . ASP A 1 106 ? 9.700 -3.059 -16.068 1.00 76.50 106 ASP A O 1
ATOM 790 N N . ILE A 1 107 ? 11.641 -2.123 -15.487 1.00 83.44 107 ILE A N 1
ATOM 791 C CA . ILE A 1 107 ? 12.370 -3.372 -15.209 1.00 83.44 107 ILE A CA 1
ATOM 792 C C . ILE A 1 107 ? 12.439 -3.712 -13.720 1.00 83.44 107 ILE A C 1
ATOM 794 O O . ILE A 1 107 ? 12.357 -4.878 -13.334 1.00 83.44 107 ILE A O 1
ATOM 798 N N . VAL A 1 108 ? 12.569 -2.708 -12.853 1.00 90.12 108 VAL A N 1
ATOM 799 C CA . VAL A 1 108 ? 12.748 -2.916 -11.414 1.00 90.12 108 VAL A CA 1
ATOM 800 C C . VAL A 1 108 ? 11.451 -2.577 -10.708 1.00 90.12 108 VAL A C 1
ATOM 802 O O . VAL A 1 108 ? 10.996 -1.442 -10.768 1.00 90.12 108 VAL A O 1
ATOM 805 N N . THR A 1 109 ? 10.860 -3.547 -10.010 1.00 92.75 109 THR A N 1
ATOM 806 C CA . THR A 1 109 ? 9.708 -3.307 -9.132 1.00 92.75 109 THR A CA 1
ATOM 807 C C . THR A 1 109 ? 10.124 -3.437 -7.669 1.00 92.75 109 THR A C 1
ATOM 809 O O . THR A 1 109 ? 10.912 -4.313 -7.304 1.00 92.75 109 THR A O 1
ATOM 812 N N . ARG A 1 110 ? 9.602 -2.545 -6.831 1.00 94.81 110 ARG A N 1
ATOM 813 C CA . ARG A 1 110 ? 9.710 -2.580 -5.374 1.00 94.81 110 ARG A CA 1
ATOM 814 C C . ARG A 1 110 ? 8.322 -2.462 -4.776 1.00 94.81 110 ARG A C 1
ATOM 816 O O . ARG A 1 110 ? 7.529 -1.635 -5.220 1.00 94.81 110 ARG A O 1
ATOM 823 N N . ILE A 1 111 ? 8.041 -3.319 -3.806 1.00 95.69 111 ILE A N 1
ATOM 824 C CA . ILE A 1 111 ? 6.753 -3.425 -3.133 1.00 95.69 111 ILE A CA 1
ATOM 825 C C . ILE A 1 111 ? 6.986 -3.195 -1.647 1.00 95.69 111 ILE A C 1
ATOM 827 O O . ILE A 1 111 ? 7.864 -3.819 -1.049 1.00 95.69 111 ILE A O 1
ATOM 831 N N . SER A 1 112 ? 6.189 -2.312 -1.067 1.00 96.75 112 SER A N 1
ATOM 832 C CA . SER A 1 112 ? 6.131 -2.075 0.370 1.00 96.75 112 SER A CA 1
ATOM 833 C C . SER A 1 112 ? 4.680 -2.168 0.821 1.00 96.75 112 SER A C 1
ATOM 835 O O . SER A 1 112 ? 3.770 -1.816 0.070 1.00 96.75 112 SER A O 1
ATOM 837 N N . LYS A 1 113 ? 4.456 -2.677 2.028 1.00 97.62 113 LYS A N 1
ATOM 838 C CA . LYS A 1 113 ? 3.124 -2.838 2.617 1.00 97.62 113 LYS A CA 1
ATOM 839 C C . LYS A 1 113 ? 3.175 -2.570 4.109 1.00 97.62 113 LYS A C 1
ATOM 841 O O . LYS A 1 113 ? 4.230 -2.750 4.720 1.00 97.62 113 LYS A O 1
ATOM 846 N N . GLY A 1 114 ? 2.035 -2.237 4.697 1.00 97.06 114 GLY A N 1
ATOM 847 C CA . GLY A 1 114 ? 1.906 -2.162 6.146 1.00 97.06 114 GLY A CA 1
ATOM 848 C C . GLY A 1 114 ? 0.564 -1.612 6.601 1.00 97.06 114 GLY A C 1
ATOM 849 O O . GLY A 1 114 ? -0.409 -1.611 5.846 1.00 97.06 114 GLY A O 1
ATOM 850 N N . CYS A 1 115 ? 0.560 -1.136 7.843 1.00 97.88 115 CYS A N 1
ATOM 851 C CA . CYS A 1 115 ? -0.556 -0.477 8.508 1.00 97.88 115 CYS A CA 1
ATOM 852 C C . CYS A 1 115 ? -0.398 1.051 8.444 1.00 97.88 115 CYS A C 1
ATOM 854 O O . CYS A 1 115 ? 0.725 1.556 8.360 1.00 97.88 115 CYS A O 1
ATOM 856 N N . MET A 1 116 ? -1.510 1.787 8.457 1.00 96.94 116 MET A N 1
ATOM 857 C CA . MET A 1 116 ? -1.519 3.247 8.555 1.00 96.94 116 MET A CA 1
ATOM 858 C C . MET A 1 116 ? -2.829 3.750 9.177 1.00 96.94 116 MET A C 1
ATOM 860 O O . MET A 1 116 ? -3.888 3.151 8.993 1.00 96.94 116 MET A O 1
ATOM 864 N N . SER A 1 117 ? -2.776 4.865 9.909 1.00 96.75 117 SER A N 1
ATOM 865 C CA . SER A 1 117 ? -3.964 5.514 10.490 1.00 96.75 117 SER A CA 1
ATOM 866 C C . SER A 1 117 ? -4.771 6.321 9.476 1.00 96.75 117 SER A C 1
ATOM 868 O O . SER A 1 117 ? -5.983 6.458 9.611 1.00 96.75 117 SER A O 1
ATOM 870 N N . HIS A 1 118 ? -4.105 6.832 8.445 1.00 96.12 118 HIS A N 1
ATOM 871 C CA . HIS A 1 118 ? -4.711 7.585 7.359 1.00 96.12 118 HIS A CA 1
ATOM 872 C C . HIS A 1 118 ? -4.018 7.217 6.050 1.00 96.12 118 HIS A C 1
ATOM 874 O O . HIS A 1 118 ? -2.804 7.368 5.935 1.00 96.12 118 HIS A O 1
ATOM 880 N N . CYS A 1 119 ? -4.783 6.742 5.071 1.00 96.62 119 CYS A N 1
ATOM 881 C CA . CYS A 1 119 ? -4.269 6.267 3.791 1.00 96.62 119 CYS A CA 1
ATOM 882 C C . CYS A 1 119 ? -5.082 6.885 2.652 1.00 96.62 119 CYS A C 1
ATOM 884 O O . CYS A 1 119 ? -6.308 6.931 2.727 1.00 96.62 119 CYS A O 1
ATOM 886 N N . VAL A 1 120 ? -4.394 7.356 1.611 1.00 96.25 120 VAL A N 1
ATOM 887 C CA . VAL A 1 120 ? -5.004 7.902 0.393 1.00 96.25 120 VAL A CA 1
ATOM 888 C C . VAL A 1 120 ? -4.365 7.209 -0.802 1.00 96.25 120 VAL A C 1
ATOM 890 O O . VAL A 1 120 ? -3.137 7.115 -0.868 1.00 96.25 120 VAL A O 1
ATOM 893 N N . ASP A 1 121 ? -5.193 6.714 -1.720 1.00 95.88 121 ASP A N 1
ATOM 894 C CA . ASP A 1 121 ? -4.713 6.152 -2.979 1.00 95.88 121 ASP A CA 1
ATOM 895 C C . ASP A 1 121 ? -3.989 7.236 -3.789 1.00 95.88 121 ASP A C 1
ATOM 897 O O . ASP A 1 121 ? -4.479 8.357 -3.932 1.00 95.88 121 ASP A O 1
ATOM 901 N N . ASP A 1 122 ? -2.820 6.903 -4.328 1.00 94.62 122 ASP A N 1
ATOM 902 C CA . ASP A 1 122 ? -1.992 7.841 -5.089 1.00 94.62 122 ASP A CA 1
ATOM 903 C C . ASP A 1 122 ? -1.282 7.114 -6.225 1.00 94.62 122 ASP A C 1
ATOM 905 O O . ASP A 1 122 ? -0.675 6.064 -6.024 1.00 94.62 122 ASP A O 1
ATOM 909 N N . ALA A 1 123 ? -1.321 7.679 -7.425 1.00 95.12 123 ALA A N 1
ATOM 910 C CA . ALA A 1 123 ? -0.659 7.112 -8.589 1.00 95.12 123 ALA A CA 1
ATOM 911 C C . ALA A 1 123 ? 0.100 8.208 -9.329 1.00 95.12 123 ALA A C 1
ATOM 913 O O . ALA A 1 123 ? -0.491 9.116 -9.912 1.00 95.12 123 ALA A O 1
ATOM 914 N N . GLN A 1 124 ? 1.425 8.091 -9.352 1.00 94.50 124 GLN A N 1
ATOM 915 C CA . GLN A 1 124 ? 2.300 9.066 -9.981 1.00 94.50 124 GLN A CA 1
ATOM 916 C C . GLN A 1 124 ? 3.150 8.416 -11.068 1.00 94.50 124 GLN A C 1
ATOM 918 O O . GLN A 1 124 ? 3.802 7.392 -10.858 1.00 94.50 124 GLN A O 1
ATOM 923 N N . ASN A 1 125 ? 3.157 9.034 -12.245 1.00 93.88 125 ASN A N 1
ATOM 924 C CA . ASN A 1 125 ? 4.011 8.647 -13.359 1.00 93.88 125 ASN A CA 1
ATOM 925 C C . ASN A 1 125 ? 5.142 9.670 -13.481 1.00 93.88 125 ASN A C 1
ATOM 927 O O . ASN A 1 125 ? 4.897 10.855 -13.693 1.00 93.88 125 ASN A O 1
ATOM 931 N N . TYR A 1 126 ? 6.374 9.203 -13.353 1.00 89.81 126 TYR A N 1
ATOM 932 C CA . TYR A 1 126 ? 7.591 9.970 -13.573 1.00 89.81 126 TYR A CA 1
ATOM 933 C C . TYR A 1 126 ? 8.240 9.539 -14.891 1.00 89.81 126 TYR A C 1
ATOM 935 O O . TYR A 1 126 ? 7.982 8.449 -15.401 1.00 89.81 126 TYR A O 1
ATOM 943 N N . TYR A 1 127 ? 9.150 10.361 -15.417 1.00 90.06 127 TYR A N 1
ATOM 944 C CA . TYR A 1 127 ? 9.884 10.036 -16.646 1.00 90.06 127 TYR A CA 1
ATOM 945 C C . TYR A 1 127 ? 10.629 8.690 -16.560 1.00 90.06 127 TYR A C 1
ATOM 947 O O . TYR A 1 127 ? 10.654 7.925 -17.517 1.00 90.06 127 TYR A O 1
ATOM 955 N N . VAL A 1 128 ? 11.197 8.379 -15.390 1.00 90.50 128 VAL A N 1
ATOM 956 C CA . VAL A 1 128 ? 12.007 7.170 -15.157 1.00 90.50 128 VAL A CA 1
ATOM 957 C C . VAL A 1 128 ? 11.273 6.068 -14.390 1.00 90.50 128 VAL A C 1
ATOM 959 O O . VAL A 1 128 ? 11.899 5.088 -13.982 1.00 90.50 128 VAL A O 1
ATOM 962 N N . GLY A 1 129 ? 9.969 6.199 -14.134 1.00 92.75 129 GLY A N 1
ATOM 963 C CA . GLY A 1 129 ? 9.271 5.216 -13.310 1.00 92.75 129 GLY A CA 1
ATOM 964 C C . GLY A 1 129 ? 7.848 5.578 -12.914 1.00 92.75 129 GLY A C 1
ATOM 965 O O . GLY A 1 129 ? 7.337 6.638 -13.243 1.00 92.75 129 GLY A O 1
ATOM 966 N N . LYS A 1 130 ? 7.192 4.685 -12.179 1.00 94.25 130 LYS A N 1
ATOM 967 C CA . LYS A 1 130 ? 5.810 4.839 -11.710 1.00 94.25 130 LYS A CA 1
ATOM 968 C C . LYS A 1 130 ? 5.726 4.489 -10.235 1.00 94.25 130 LYS A C 1
ATOM 970 O O . LYS A 1 130 ? 6.338 3.512 -9.808 1.00 94.25 130 LYS A O 1
ATOM 975 N N . LYS A 1 131 ? 4.943 5.239 -9.473 1.00 93.81 131 LYS A N 1
ATOM 976 C CA . LYS A 1 131 ? 4.592 4.951 -8.083 1.00 93.81 131 LYS A CA 1
ATOM 977 C C . LYS A 1 131 ? 3.084 4.751 -7.990 1.00 93.81 131 LYS A C 1
ATOM 979 O O . LYS A 1 131 ? 2.336 5.520 -8.580 1.00 93.81 131 LYS A O 1
ATOM 984 N N . ASN A 1 132 ? 2.649 3.727 -7.266 1.00 94.94 132 ASN A N 1
ATOM 985 C CA . ASN A 1 132 ? 1.240 3.463 -6.998 1.00 94.94 132 ASN A CA 1
ATOM 986 C C . ASN A 1 132 ? 1.046 3.075 -5.531 1.00 94.94 132 ASN A C 1
ATOM 988 O O . ASN A 1 132 ? 1.651 2.099 -5.089 1.00 94.94 132 ASN A O 1
ATOM 992 N N . ILE A 1 133 ? 0.212 3.808 -4.807 1.00 95.88 133 ILE A N 1
ATOM 993 C CA . ILE A 1 133 ? -0.226 3.544 -3.440 1.00 95.88 133 ILE A CA 1
ATOM 994 C C . ILE A 1 133 ? -1.688 3.121 -3.500 1.00 95.88 133 ILE A C 1
ATOM 996 O O . ILE A 1 133 ? -2.501 3.794 -4.125 1.00 95.88 133 ILE A O 1
ATOM 1000 N N . THR A 1 134 ? -2.000 2.006 -2.844 1.00 96.00 134 THR A N 1
ATOM 1001 C CA . THR A 1 134 ? -3.369 1.499 -2.702 1.00 96.00 134 THR A CA 1
ATOM 1002 C C . THR A 1 134 ? -3.721 1.266 -1.239 1.00 96.00 134 THR A C 1
ATOM 1004 O O . THR A 1 134 ? -2.874 0.776 -0.483 1.00 96.00 134 THR A O 1
ATOM 1007 N N . CYS A 1 135 ? -4.953 1.590 -0.859 1.00 96.56 135 CYS A N 1
ATOM 1008 C CA . CYS A 1 135 ? -5.460 1.559 0.510 1.00 96.56 135 CYS A CA 1
ATOM 1009 C C . CYS A 1 135 ? -6.683 0.640 0.649 1.00 96.56 135 CYS A C 1
ATOM 1011 O O . CYS A 1 135 ? -7.520 0.547 -0.247 1.00 96.56 135 CYS A O 1
ATOM 1013 N N . CYS A 1 136 ? -6.821 -0.037 1.788 1.00 95.88 136 CYS A N 1
ATOM 1014 C CA . CYS A 1 136 ? -8.004 -0.839 2.120 1.00 95.88 136 CYS A CA 1
ATOM 1015 C C . CYS A 1 136 ? -8.128 -1.038 3.643 1.00 95.88 136 CYS A C 1
ATOM 1017 O O . CYS A 1 136 ? -7.158 -0.828 4.361 1.00 95.88 136 CYS A O 1
ATOM 1019 N N . SER A 1 137 ? -9.302 -1.420 4.158 1.00 94.94 137 SER A N 1
ATOM 1020 C CA . SER A 1 137 ? -9.616 -1.397 5.606 1.00 94.94 137 SER A CA 1
ATOM 1021 C C . SER A 1 137 ? -10.157 -2.720 6.172 1.00 94.94 137 SER A C 1
ATOM 1023 O O . SER A 1 137 ? -10.861 -2.732 7.177 1.00 94.94 137 SER A O 1
ATOM 1025 N N . THR A 1 138 ? -9.865 -3.849 5.521 1.00 93.44 138 THR A N 1
ATOM 1026 C CA . THR A 1 138 ? -10.285 -5.185 5.994 1.00 93.44 138 THR A CA 1
ATOM 1027 C C . THR A 1 138 ? -9.076 -6.087 6.214 1.00 93.44 138 THR A C 1
ATOM 1029 O O . THR A 1 138 ? -8.016 -5.845 5.638 1.00 93.44 138 THR A O 1
ATOM 1032 N N . ASP A 1 139 ? -9.208 -7.116 7.050 1.00 94.88 139 ASP A N 1
ATOM 1033 C CA . ASP A 1 139 ? -8.088 -8.004 7.363 1.00 94.88 139 ASP A CA 1
ATOM 1034 C C . ASP A 1 139 ? -7.447 -8.600 6.106 1.00 94.88 139 ASP A C 1
ATOM 1036 O O . ASP A 1 139 ? -8.112 -9.171 5.241 1.00 94.88 139 ASP A O 1
ATOM 1040 N N . LEU A 1 140 ? -6.123 -8.464 6.022 1.00 94.19 140 LEU A N 1
ATOM 1041 C CA . LEU A 1 140 ? -5.258 -8.965 4.953 1.00 94.19 140 LEU A CA 1
ATOM 1042 C C . LEU A 1 140 ? -5.677 -8.500 3.547 1.00 94.19 140 LEU A C 1
ATOM 1044 O O . LEU A 1 140 ? -5.294 -9.109 2.546 1.00 94.19 140 LEU A O 1
ATOM 1048 N N . CYS A 1 141 ? -6.422 -7.396 3.448 1.00 94.50 141 CYS A N 1
ATOM 1049 C CA . CYS A 1 141 ? -6.955 -6.884 2.185 1.00 94.50 141 CYS A CA 1
ATOM 1050 C C . CYS A 1 141 ? -5.872 -6.448 1.195 1.00 94.50 141 CYS A C 1
ATOM 1052 O O . CYS A 1 141 ? -6.093 -6.458 -0.014 1.00 94.50 141 CYS A O 1
ATOM 1054 N N . ASN A 1 142 ? -4.677 -6.115 1.689 1.00 94.81 142 ASN A N 1
ATOM 1055 C CA . ASN A 1 142 ? -3.529 -5.728 0.877 1.00 94.81 142 ASN A CA 1
ATOM 1056 C C . ASN A 1 142 ? -2.764 -6.941 0.301 1.00 94.81 142 ASN A C 1
ATOM 1058 O O . ASN A 1 142 ? -1.557 -6.884 0.039 1.00 94.81 142 ASN A O 1
ATOM 1062 N N . ALA A 1 143 ? -3.454 -8.064 0.087 1.00 91.75 143 ALA A N 1
ATOM 1063 C CA . ALA A 1 143 ? -2.956 -9.198 -0.678 1.00 91.75 143 ALA A CA 1
ATOM 1064 C C . ALA A 1 143 ? -2.737 -8.778 -2.140 1.00 91.75 143 ALA A C 1
ATOM 1066 O O . ALA A 1 143 ? -3.620 -8.231 -2.797 1.00 91.75 143 ALA A O 1
ATOM 1067 N N . SER A 1 144 ? -1.545 -9.023 -2.678 1.00 77.75 144 SER A N 1
ATOM 1068 C CA . SER A 1 144 ? -1.220 -8.641 -4.054 1.00 77.75 144 SER A CA 1
ATOM 1069 C C . SER A 1 144 ? -1.194 -9.890 -4.928 1.00 77.75 144 SER A C 1
ATOM 1071 O O . SER A 1 144 ? -0.272 -10.691 -4.811 1.00 77.75 144 SER A O 1
ATOM 1073 N N . GLY A 1 145 ? -2.191 -10.032 -5.807 1.00 59.91 145 GLY A N 1
ATOM 1074 C CA . GLY A 1 145 ? -2.329 -11.161 -6.730 1.00 59.91 145 GLY A CA 1
ATOM 1075 C C . GLY A 1 145 ? -3.444 -12.136 -6.330 1.00 59.91 145 GLY A C 1
ATOM 1076 O O . GLY A 1 145 ? -3.456 -12.666 -5.227 1.00 59.91 145 GLY A O 1
ATOM 1077 N N . ALA A 1 146 ? -4.375 -12.359 -7.258 1.00 46.09 146 ALA A N 1
ATOM 1078 C CA . ALA A 1 146 ? -5.340 -13.465 -7.326 1.00 46.09 146 ALA A CA 1
ATOM 1079 C C . ALA A 1 146 ? -6.445 -13.616 -6.254 1.00 46.09 146 ALA A C 1
ATOM 1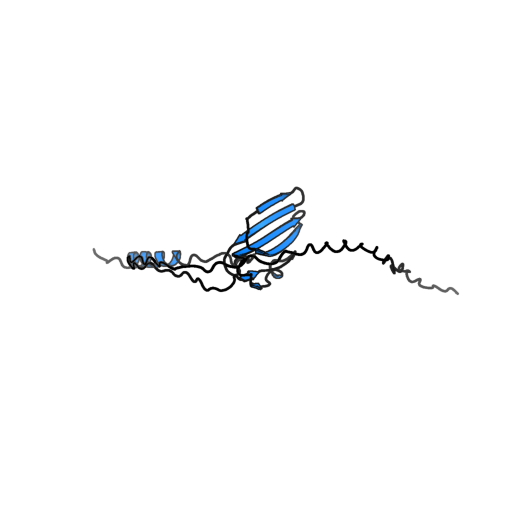081 O O . ALA A 1 146 ? -7.466 -14.217 -6.575 1.00 46.09 146 ALA A O 1
ATOM 1082 N N . HIS A 1 147 ? -6.340 -13.054 -5.047 1.00 50.78 147 HIS A N 1
ATOM 1083 C CA . HIS A 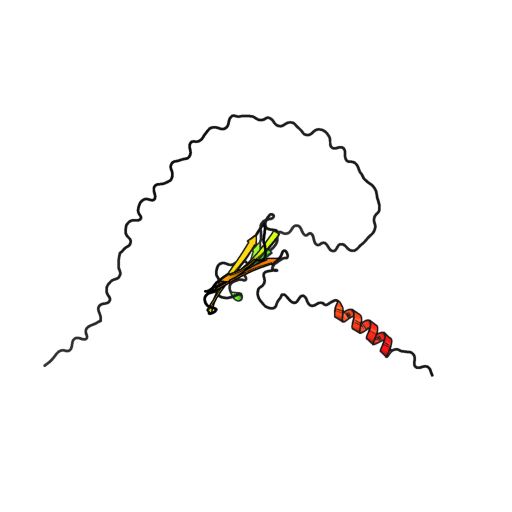1 147 ? -7.373 -13.262 -4.009 1.00 50.78 147 HIS A CA 1
ATOM 1084 C C . HIS A 1 147 ? -8.462 -12.175 -3.930 1.00 50.78 147 HIS A C 1
ATOM 1086 O O . HIS A 1 147 ? -9.394 -12.295 -3.141 1.00 50.78 147 HIS A O 1
ATOM 1092 N N . ALA A 1 148 ? -8.394 -11.137 -4.772 1.00 49.41 148 ALA A N 1
ATOM 1093 C CA . ALA A 1 148 ? -9.371 -10.041 -4.784 1.00 49.41 148 ALA A CA 1
ATOM 1094 C C . ALA A 1 148 ? -10.667 -10.345 -5.566 1.00 49.41 148 ALA A C 1
ATOM 1096 O O . ALA A 1 148 ? -11.540 -9.484 -5.656 1.00 49.41 148 ALA A O 1
ATOM 1097 N N . LEU A 1 149 ? -10.835 -11.555 -6.110 1.00 49.56 149 LEU A N 1
ATOM 1098 C CA . LEU A 1 149 ? -12.160 -12.010 -6.518 1.00 49.56 149 LEU A CA 1
ATOM 1099 C C . LEU A 1 149 ? -12.865 -12.531 -5.264 1.00 49.56 149 LEU A C 1
ATOM 1101 O O . LEU A 1 149 ? -12.754 -13.704 -4.923 1.00 49.56 149 LEU A O 1
ATOM 1105 N N . ARG A 1 150 ? -13.612 -11.665 -4.570 1.00 54.09 150 ARG A N 1
ATOM 1106 C CA . ARG A 1 150 ? -14.750 -12.168 -3.794 1.00 54.09 150 ARG A CA 1
ATOM 1107 C C . ARG A 1 150 ? -15.682 -12.807 -4.826 1.00 54.09 150 ARG A C 1
ATOM 1109 O O . ARG A 1 150 ? -16.193 -12.065 -5.667 1.00 54.09 150 ARG A O 1
ATOM 1116 N N . PRO A 1 151 ? -15.876 -14.140 -4.854 1.00 48.66 151 PRO A N 1
ATOM 1117 C CA . PRO A 1 151 ? -16.894 -14.695 -5.724 1.00 48.66 151 PRO A CA 1
ATOM 1118 C C . PRO A 1 151 ? -18.211 -14.057 -5.292 1.00 48.66 151 PRO A C 1
ATOM 1120 O O . PRO A 1 151 ? -18.580 -14.113 -4.118 1.00 48.66 151 PRO A O 1
ATOM 1123 N N . ALA A 1 152 ? -18.902 -13.408 -6.226 1.00 56.59 152 ALA A N 1
ATOM 1124 C CA . ALA A 1 152 ? -20.284 -13.008 -6.038 1.00 56.59 152 ALA A CA 1
ATOM 1125 C C . ALA A 1 152 ? -21.126 -14.292 -5.958 1.00 56.59 152 ALA A C 1
ATOM 1127 O O . ALA A 1 152 ? -21.812 -14.665 -6.900 1.00 56.59 152 ALA A O 1
ATOM 1128 N N . ALA A 1 153 ? -21.047 -15.007 -4.834 1.00 55.41 153 ALA A N 1
ATOM 1129 C CA . ALA A 1 153 ? -21.806 -16.229 -4.576 1.00 55.41 153 ALA A CA 1
ATOM 1130 C C . ALA A 1 153 ? -23.325 -15.965 -4.534 1.00 55.41 153 ALA A C 1
ATOM 1132 O O . ALA A 1 153 ? -24.122 -16.895 -4.522 1.00 55.41 153 ALA A O 1
ATOM 1133 N N . VAL A 1 154 ? -23.728 -14.692 -4.548 1.00 56.56 154 VAL A N 1
ATOM 1134 C CA . VAL A 1 154 ? -25.121 -14.251 -4.488 1.00 56.56 154 VAL A CA 1
ATOM 1135 C C . VAL A 1 154 ? -25.817 -14.317 -5.857 1.00 56.56 154 VAL A C 1
ATOM 1137 O O . VAL A 1 154 ? -27.028 -14.502 -5.906 1.00 56.56 154 VAL A O 1
ATOM 1140 N N . THR A 1 155 ? -25.101 -14.244 -6.988 1.00 54.47 155 THR A N 1
ATOM 1141 C CA . THR A 1 155 ? -25.758 -14.226 -8.315 1.00 54.47 155 THR A CA 1
ATOM 1142 C C . THR A 1 155 ? -26.145 -15.613 -8.833 1.00 54.47 155 THR A C 1
ATOM 1144 O O . THR A 1 155 ? -27.089 -15.729 -9.610 1.00 54.47 155 THR A O 1
ATOM 1147 N N . LEU A 1 156 ? -25.493 -16.683 -8.366 1.00 53.78 156 LEU A N 1
ATOM 1148 C CA . LEU A 1 156 ? -25.784 -18.059 -8.800 1.00 53.78 156 LEU A CA 1
ATOM 1149 C C . LEU A 1 156 ? -27.035 -18.672 -8.147 1.00 53.78 156 LEU A C 1
ATOM 1151 O O . LEU A 1 156 ? -27.586 -19.628 -8.686 1.00 53.78 156 LEU A O 1
ATOM 1155 N N . ALA A 1 157 ? -27.523 -18.117 -7.033 1.00 56.19 157 ALA A N 1
ATOM 1156 C CA . ALA A 1 157 ? -28.723 -18.619 -6.358 1.00 56.19 157 ALA A CA 1
ATOM 1157 C C . ALA A 1 157 ? -30.041 -18.171 -7.024 1.00 56.19 157 ALA A C 1
ATOM 1159 O O . ALA A 1 157 ? -31.067 -18.823 -6.854 1.00 56.19 157 ALA A O 1
ATOM 1160 N N . LEU A 1 158 ? -30.032 -17.083 -7.806 1.00 56.91 158 LEU A N 1
ATOM 1161 C CA . LEU A 1 158 ? -31.231 -16.581 -8.494 1.00 56.91 158 LEU A CA 1
ATOM 1162 C C . LEU A 1 158 ? -31.529 -17.303 -9.818 1.00 56.91 158 LEU A C 1
ATOM 1164 O O . LEU A 1 158 ? -32.684 -17.350 -10.236 1.00 56.91 158 LEU A O 1
ATOM 1168 N N . LEU A 1 159 ? -30.526 -17.896 -10.478 1.00 57.03 159 LEU A N 1
ATOM 1169 C CA . LEU A 1 159 ? -30.759 -18.634 -11.728 1.00 57.03 159 LEU A CA 1
ATOM 1170 C C . LEU A 1 159 ? -31.353 -20.032 -11.501 1.00 57.03 159 LEU A C 1
ATOM 1172 O O . LEU A 1 159 ? -32.052 -20.545 -12.374 1.00 57.03 159 LEU A O 1
ATOM 1176 N N . THR A 1 160 ? -31.122 -20.650 -10.340 1.00 58.84 160 THR A N 1
ATOM 1177 C CA . THR A 1 160 ? -31.658 -21.987 -10.038 1.00 58.84 160 THR A CA 1
ATOM 1178 C C . THR A 1 160 ? -33.145 -21.952 -9.684 1.00 58.84 160 THR A C 1
ATOM 1180 O O . THR A 1 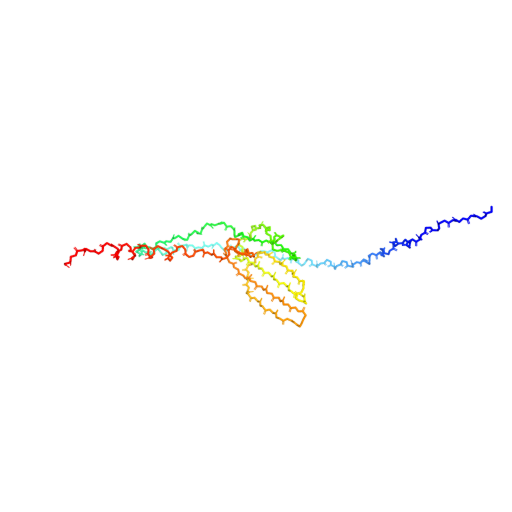160 ? -33.876 -22.871 -10.051 1.00 58.84 160 THR A O 1
ATOM 1183 N N . THR A 1 161 ? -33.628 -20.876 -9.054 1.00 56.44 161 THR A N 1
ATOM 1184 C CA . THR A 1 161 ? -35.055 -20.709 -8.730 1.00 56.44 161 THR A CA 1
ATOM 1185 C C . THR A 1 161 ? -35.897 -20.387 -9.967 1.00 56.44 161 THR A C 1
ATOM 1187 O O . THR A 1 161 ? -36.987 -20.938 -10.117 1.00 56.44 161 THR A O 1
ATOM 1190 N N . LEU A 1 162 ? -35.381 -19.580 -10.904 1.00 56.81 162 LEU A N 1
ATOM 1191 C CA . LEU A 1 162 ? -36.079 -19.279 -12.162 1.00 56.81 162 LEU A CA 1
ATOM 1192 C C . LEU A 1 162 ? -36.058 -20.462 -13.149 1.00 56.81 162 LEU A C 1
ATOM 1194 O O . LEU A 1 162 ? -37.050 -20.714 -13.832 1.00 56.81 162 LEU A O 1
ATOM 1198 N N . GLY A 1 163 ? -34.956 -21.220 -13.196 1.00 60.41 163 GLY A N 1
ATOM 1199 C CA . GLY A 1 163 ? -34.826 -22.405 -14.052 1.00 60.41 163 GLY A CA 1
ATOM 1200 C C . GLY A 1 163 ? -35.732 -23.567 -13.630 1.00 60.41 163 GLY A C 1
ATOM 1201 O O . GLY A 1 163 ? -36.322 -24.226 -14.486 1.00 60.41 163 GLY A O 1
ATOM 1202 N N . GLY A 1 164 ? -35.908 -23.784 -12.322 1.00 61.09 164 GLY A N 1
ATOM 1203 C CA . GLY A 1 164 ? -36.834 -24.796 -11.800 1.00 61.09 164 GLY A CA 1
ATOM 1204 C C . GLY A 1 164 ? -38.307 -24.476 -12.079 1.00 61.09 164 GLY A C 1
ATOM 1205 O O . GLY A 1 164 ? -39.089 -25.383 -12.355 1.00 61.09 164 GLY A O 1
ATOM 1206 N N . LEU A 1 165 ? -38.680 -23.190 -12.076 1.00 60.75 165 LEU A N 1
ATOM 1207 C CA . LEU A 1 165 ? -40.057 -22.759 -12.333 1.00 60.75 165 LEU A CA 1
ATOM 1208 C C . LEU A 1 165 ? -40.452 -22.881 -13.816 1.00 60.75 165 LEU A C 1
ATOM 1210 O O . LEU A 1 165 ? -41.608 -23.175 -14.110 1.00 60.75 165 LEU A O 1
ATOM 1214 N N . LEU A 1 166 ? -39.505 -22.709 -14.749 1.00 60.06 166 LEU A N 1
ATOM 1215 C CA . LEU A 1 166 ? -39.760 -22.922 -16.180 1.00 60.06 166 LEU A CA 1
ATOM 1216 C C . LEU A 1 166 ? -39.791 -24.406 -16.576 1.00 60.06 166 LEU A C 1
ATOM 1218 O O . LEU A 1 166 ? -40.549 -24.766 -17.474 1.00 60.06 166 LEU A O 1
ATOM 1222 N N . LEU A 1 167 ? -38.994 -25.270 -15.932 1.00 59.09 167 LEU A N 1
ATOM 1223 C CA . LEU A 1 167 ? -38.959 -26.699 -16.276 1.00 59.09 167 LEU A CA 1
ATOM 1224 C C . LEU A 1 167 ? -40.133 -27.509 -15.706 1.00 59.09 167 LEU A C 1
ATOM 1226 O O . LEU A 1 167 ? -40.398 -28.601 -16.204 1.00 59.09 167 LEU A O 1
ATOM 1230 N N . TRP A 1 168 ? -40.845 -26.989 -14.702 1.00 56.56 168 TRP A N 1
ATOM 1231 C CA . TRP A 1 168 ? -42.026 -27.637 -14.116 1.00 56.56 168 TRP A CA 1
ATOM 1232 C C . TRP A 1 168 ? -43.327 -26.870 -14.402 1.00 56.56 168 TRP A C 1
ATOM 1234 O O . TRP A 1 168 ? -44.245 -26.839 -13.584 1.00 56.56 168 TRP A O 1
ATOM 1244 N N . GLY A 1 169 ? -43.425 -26.237 -15.575 1.00 56.44 169 GLY A N 1
ATOM 1245 C CA . GLY A 1 169 ? -44.702 -25.729 -16.074 1.00 56.44 169 GLY A CA 1
ATOM 1246 C C . GLY A 1 169 ? -45.693 -26.887 -16.294 1.00 56.44 169 GLY A C 1
ATOM 1247 O O . GLY A 1 169 ? -45.303 -27.918 -16.848 1.00 56.44 169 GLY A O 1
ATOM 1248 N N . PRO A 1 170 ? -46.963 -26.771 -15.862 1.00 56.06 170 PRO A N 1
ATOM 1249 C CA . PRO A 1 170 ? -47.933 -27.847 -15.994 1.00 56.06 170 PRO A CA 1
ATOM 1250 C C . PRO A 1 170 ? -48.211 -28.117 -17.473 1.00 56.06 170 PRO A C 1
ATOM 1252 O O . PRO A 1 170 ? -48.678 -27.244 -18.202 1.00 56.06 170 PRO A O 1
ATOM 1255 N N . SER A 1 171 ? -47.959 -29.352 -17.905 1.00 55.88 171 SER A N 1
ATOM 1256 C CA . SER A 1 171 ? -48.432 -29.876 -19.183 1.00 55.88 171 SER A CA 1
ATOM 1257 C C . SER A 1 171 ? -49.964 -29.856 -19.191 1.00 55.88 171 SER A C 1
ATOM 1259 O O . SER A 1 171 ? -50.605 -30.791 -18.712 1.00 55.88 171 SER A O 1
ATOM 1261 N N . ARG A 1 172 ? -50.566 -28.766 -19.674 1.00 54.41 172 ARG A N 1
ATOM 1262 C CA . ARG A 1 172 ? -52.001 -28.669 -19.967 1.00 54.41 172 ARG A CA 1
ATOM 1263 C C . ARG A 1 172 ? -52.236 -27.819 -21.210 1.00 54.41 172 ARG A C 1
ATOM 1265 O O . ARG A 1 172 ? -52.380 -26.607 -21.099 1.00 54.41 172 ARG A O 1
ATOM 1272 N N . LEU A 1 173 ? -52.272 -28.467 -22.371 1.00 41.94 173 LEU A N 1
ATOM 1273 C CA . LEU A 1 173 ? -53.488 -28.807 -23.133 1.00 41.94 173 LEU A CA 1
ATOM 1274 C C . LEU A 1 173 ? -53.090 -29.451 -24.463 1.00 41.94 173 LEU A C 1
ATOM 1276 O O . LEU A 1 173 ? -52.190 -28.903 -25.131 1.00 41.94 173 LEU A O 1
#

Organism: Mustela putorius furo (NCBI:txid9669)

InterPro domains:
  IPR016054 Ly-6 antigen/uPA receptor-like [SM00134] (70-156)
  IPR018363 CD59 antigen, conserved site [PS00983] (71-119)
  IPR035076 Snake toxin/toxin-like [PF00087] (70-142)
  IPR045860 Snake toxin-like superfamily [G3DSA:2.10.60.10] (69-144)
  IPR045860 Snake toxin-like superfamily [SSF57302] (67-143)
  IPR051110 Ly-6/neurotoxin-like and GPI-anchored [PTHR16983] (65-163)